Protein AF-A0A8J2YCU1-F1 (afdb_monomer_lite)

Radius of gyration: 12.77 Å; chains: 1; bounding box: 31×33×29 Å

pLDDT: mean 91.12, std 7.26, range [56.09, 97.25]

Sequence (89 aa):
METPKLYEAEEIPLEEKIMTAKIFDISGAGWTWYVVEAEEKDGDVVFFGYVKGFEEEWGYLKKVEFNGIPAIERDLHWTKKKFNEIDKI

Organism: NCBI:txid1571185

Foldseek 3Di:
DDAAAPPPCVPPPQQAQKQPWKKFFQVPQTKIFRFRHWDDDPNFIKTWGWIDGPDTDTDIDGFDDDPNHGRMDIDPPDDIDGPNPDDDD

Structure (mmCIF, N/CA/C/O backbone):
data_AF-A0A8J2YCU1-F1
#
_entry.id   AF-A0A8J2YCU1-F1
#
loop_
_atom_site.group_PDB
_atom_site.id
_atom_site.type_symbol
_atom_site.label_atom_id
_atom_site.label_alt_id
_atom_site.label_comp_id
_atom_site.label_asym_id
_atom_site.label_entity_id
_atom_site.label_seq_id
_atom_site.pdbx_PDB_ins_code
_atom_site.Cartn_x
_atom_site.Cartn_y
_atom_site.Cartn_z
_atom_site.occupancy
_atom_site.B_iso_or_equiv
_atom_site.auth_seq_id
_atom_site.auth_comp_id
_atom_site.auth_asym_id
_atom_site.auth_atom_id
_atom_site.pdbx_PDB_model_num
ATOM 1 N N . MET A 1 1 ? 1.705 -13.257 7.813 1.00 56.09 1 MET A N 1
ATOM 2 C CA . MET A 1 1 ? 1.302 -11.842 7.931 1.00 56.09 1 MET A CA 1
ATOM 3 C C . MET A 1 1 ? -0.205 -11.835 7.804 1.00 56.09 1 MET A C 1
ATOM 5 O O . MET A 1 1 ? -0.684 -12.260 6.769 1.00 56.09 1 MET A O 1
ATOM 9 N N . GLU A 1 2 ? -0.943 -11.497 8.860 1.00 81.88 2 GLU A N 1
ATOM 10 C CA . GLU A 1 2 ? -2.402 -11.366 8.746 1.00 81.88 2 GLU A CA 1
ATOM 11 C C . GLU A 1 2 ? -2.711 -10.080 7.986 1.00 81.88 2 GLU A C 1
ATOM 13 O O . GLU A 1 2 ? -2.459 -8.985 8.500 1.00 81.88 2 GLU A O 1
ATOM 18 N N . THR A 1 3 ? -3.187 -10.232 6.758 1.00 92.19 3 THR A N 1
ATOM 19 C CA . THR A 1 3 ? -3.704 -9.164 5.909 1.00 92.19 3 THR A CA 1
ATOM 20 C C . THR A 1 3 ? -5.113 -9.587 5.499 1.00 92.19 3 THR A C 1
ATOM 22 O O . THR A 1 3 ? -5.258 -10.735 5.074 1.00 92.19 3 THR A O 1
ATOM 25 N N . PRO A 1 4 ? -6.132 -8.725 5.670 1.00 95.25 4 PRO A N 1
ATOM 26 C CA . PRO A 1 4 ? -7.481 -8.993 5.183 1.00 95.25 4 PRO A CA 1
ATOM 27 C C . PRO A 1 4 ? -7.479 -9.384 3.704 1.00 95.25 4 PRO A C 1
ATOM 29 O O . PRO A 1 4 ? -6.645 -8.901 2.930 1.00 95.25 4 PRO A O 1
ATOM 32 N N . LYS A 1 5 ? -8.407 -10.249 3.303 1.00 95.62 5 LYS A N 1
ATOM 33 C CA . LYS A 1 5 ? -8.628 -10.526 1.882 1.00 95.62 5 LYS A CA 1
ATOM 34 C C . LYS A 1 5 ? -9.262 -9.318 1.206 1.00 95.62 5 LYS A C 1
ATOM 36 O O . LYS A 1 5 ? -9.717 -8.382 1.863 1.00 95.62 5 LYS A O 1
ATOM 41 N N . LEU A 1 6 ? -9.281 -9.345 -0.122 1.00 95.12 6 LEU A N 1
ATOM 42 C CA . LEU A 1 6 ? -9.938 -8.300 -0.895 1.00 95.12 6 LEU A CA 1
ATOM 43 C C . LEU A 1 6 ? -11.399 -8.159 -0.454 1.00 95.12 6 LEU A C 1
ATOM 45 O O . LEU A 1 6 ? -12.096 -9.162 -0.294 1.00 95.12 6 LEU A O 1
ATOM 49 N N . TYR A 1 7 ? -11.831 -6.913 -0.287 1.00 94.56 7 TYR A N 1
ATOM 50 C CA . TYR A 1 7 ? -13.164 -6.506 0.163 1.00 94.56 7 TYR A CA 1
ATOM 51 C C . TYR A 1 7 ? -13.482 -6.743 1.654 1.00 94.56 7 TYR A C 1
ATOM 53 O O . TYR A 1 7 ? -14.521 -6.293 2.133 1.00 94.56 7 TYR A O 1
ATOM 61 N N . GLU A 1 8 ? -12.611 -7.393 2.437 1.00 96.38 8 GLU A N 1
ATOM 62 C CA . GLU A 1 8 ? -12.867 -7.639 3.870 1.00 96.38 8 GLU A CA 1
ATOM 63 C C . GLU A 1 8 ? -12.712 -6.383 4.742 1.00 96.38 8 GLU A C 1
ATOM 65 O O . GLU A 1 8 ? -13.210 -6.344 5.868 1.00 96.38 8 GLU A O 1
ATOM 70 N N . ALA A 1 9 ? -12.030 -5.349 4.247 1.00 94.19 9 ALA A N 1
ATOM 71 C CA . ALA A 1 9 ? -11.834 -4.092 4.951 1.00 94.19 9 ALA A CA 1
ATOM 72 C C . ALA A 1 9 ? -12.719 -2.957 4.415 1.00 94.19 9 ALA A C 1
ATOM 74 O O . ALA A 1 9 ? -12.499 -1.819 4.829 1.00 94.19 9 ALA A O 1
ATOM 75 N N . GLU A 1 10 ? -13.686 -3.197 3.517 1.00 93.06 10 GLU A N 1
ATOM 76 C CA . GLU A 1 10 ? -14.504 -2.138 2.887 1.00 93.06 10 GLU A CA 1
ATOM 77 C C . GLU A 1 10 ? -15.226 -1.252 3.906 1.00 93.06 10 GLU A C 1
ATOM 79 O O . GLU A 1 10 ? -15.074 -0.030 3.859 1.00 93.06 10 GLU A O 1
ATOM 84 N N . GLU A 1 11 ? -15.900 -1.871 4.877 1.00 95.75 11 GLU A N 1
ATOM 85 C CA . GLU A 1 11 ? -16.680 -1.198 5.928 1.00 95.75 11 GLU A CA 1
ATOM 86 C C . GLU A 1 11 ? -15.813 -0.440 6.951 1.00 95.75 11 GLU A C 1
ATOM 88 O O . GLU A 1 11 ? -16.323 0.340 7.755 1.00 95.75 11 GLU A O 1
ATOM 93 N N . ILE A 1 12 ? -14.489 -0.649 6.946 1.00 95.19 12 ILE A N 1
ATOM 94 C CA . ILE A 1 12 ? -13.574 0.073 7.835 1.00 95.19 12 ILE A CA 1
ATOM 95 C C . ILE A 1 12 ? -13.399 1.504 7.304 1.00 95.19 12 ILE A C 1
ATOM 97 O O . ILE A 1 12 ? -12.962 1.663 6.156 1.00 95.19 12 ILE A O 1
ATOM 101 N N . PRO A 1 13 ? -13.649 2.552 8.113 1.00 96.00 13 PRO A N 1
ATOM 102 C CA . PRO A 1 13 ? -13.419 3.933 7.704 1.00 96.00 13 PRO A CA 1
ATOM 103 C C . PRO A 1 13 ? -11.999 4.144 7.174 1.00 96.00 13 PRO A C 1
ATOM 105 O O . PRO A 1 13 ? -11.041 3.583 7.706 1.00 96.00 13 PRO A O 1
ATOM 108 N N . LEU A 1 14 ? -11.849 4.981 6.141 1.00 92.50 14 LEU A N 1
ATOM 109 C CA . LEU A 1 14 ? -10.577 5.188 5.436 1.00 92.50 14 LEU A CA 1
ATOM 110 C C . LEU A 1 14 ? -9.403 5.456 6.388 1.0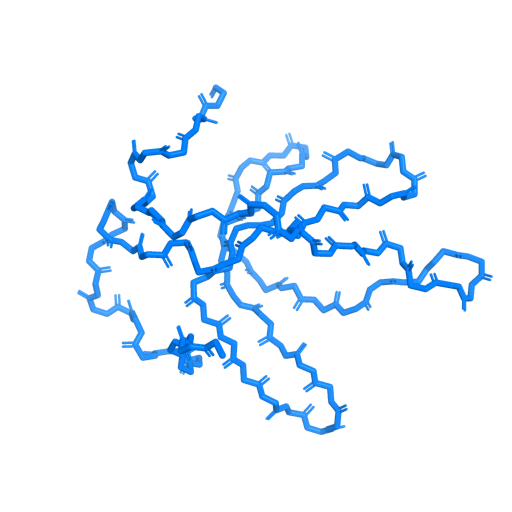0 92.50 14 LEU A C 1
ATOM 112 O O . LEU A 1 14 ? -8.342 4.858 6.251 1.00 92.50 14 LEU A O 1
ATOM 116 N N . GLU A 1 15 ? -9.613 6.329 7.374 1.00 92.81 15 GLU A N 1
ATOM 117 C CA . GLU A 1 15 ? -8.609 6.737 8.361 1.00 92.81 15 GLU A CA 1
ATOM 118 C C . GLU A 1 15 ? -8.179 5.610 9.304 1.00 92.81 15 GLU A C 1
ATOM 120 O O . GLU A 1 15 ? -7.070 5.642 9.836 1.00 92.81 15 GLU A O 1
ATOM 125 N N . GLU A 1 16 ? -9.033 4.605 9.488 1.00 95.38 16 GLU A N 1
ATOM 126 C CA . GLU A 1 16 ? -8.814 3.474 10.386 1.00 95.38 16 GLU A CA 1
ATOM 127 C C . GLU A 1 16 ? -8.286 2.232 9.671 1.00 95.38 16 GLU A C 1
ATOM 129 O O . GLU A 1 16 ? -7.854 1.288 10.339 1.00 95.38 16 GLU A O 1
ATOM 134 N N . LYS A 1 17 ? -8.274 2.227 8.330 1.00 96.44 17 LYS A N 1
ATOM 135 C CA . LYS A 1 17 ? -7.708 1.120 7.555 1.00 96.44 17 LYS A CA 1
ATOM 136 C C . LYS A 1 17 ? -6.254 0.891 7.972 1.00 96.44 17 LYS A C 1
ATOM 138 O O . LYS A 1 17 ? -5.457 1.827 8.060 1.00 96.44 17 LYS A O 1
ATOM 143 N N . ILE A 1 18 ? -5.908 -0.369 8.235 1.00 97.00 18 ILE A N 1
ATOM 144 C CA . ILE A 1 18 ? -4.578 -0.766 8.706 1.00 97.00 18 ILE A CA 1
ATOM 145 C C . ILE A 1 18 ? -3.674 -1.044 7.508 1.00 97.00 18 ILE A C 1
ATOM 147 O O . ILE A 1 18 ? -3.932 -1.949 6.721 1.00 97.00 18 ILE A O 1
ATOM 151 N N . MET A 1 19 ? -2.579 -0.295 7.402 1.00 96.50 19 MET A N 1
ATOM 152 C CA . MET A 1 19 ? -1.533 -0.509 6.409 1.00 96.50 19 MET A CA 1
ATOM 153 C C . MET A 1 19 ? -0.667 -1.686 6.857 1.00 96.50 19 MET A C 1
ATOM 155 O O . MET A 1 19 ? 0.214 -1.560 7.712 1.00 96.50 19 MET A O 1
ATOM 159 N N . THR A 1 20 ? -0.942 -2.862 6.313 1.00 96.56 20 THR A N 1
ATOM 160 C CA . THR A 1 20 ? -0.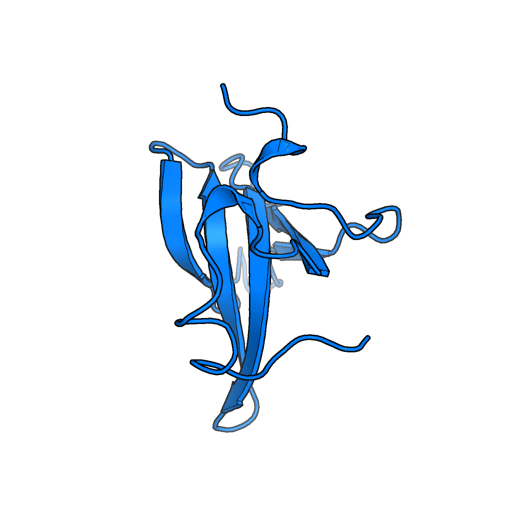331 -4.129 6.717 1.00 96.56 20 THR A CA 1
ATOM 161 C C . THR A 1 20 ? 1.071 -4.341 6.139 1.00 96.56 20 THR A C 1
ATOM 163 O O . THR A 1 20 ? 1.903 -4.970 6.794 1.00 96.56 20 THR A O 1
ATOM 166 N N . ALA A 1 21 ? 1.353 -3.789 4.956 1.00 95.50 21 ALA A N 1
ATOM 167 C CA . ALA A 1 21 ? 2.675 -3.756 4.326 1.00 95.50 21 ALA A CA 1
ATOM 168 C C . ALA A 1 21 ? 2.936 -2.402 3.674 1.00 95.50 21 ALA A C 1
ATOM 170 O O . ALA A 1 21 ? 2.009 -1.687 3.301 1.00 95.50 21 ALA A O 1
ATOM 171 N N . LYS A 1 22 ? 4.220 -2.120 3.466 1.00 95.44 22 LYS A N 1
ATOM 172 C CA . LYS A 1 22 ? 4.701 -1.102 2.543 1.00 95.44 22 LYS A CA 1
ATOM 173 C C . LYS A 1 22 ? 5.530 -1.784 1.461 1.00 95.44 22 LYS A C 1
ATOM 175 O O . LYS A 1 22 ? 6.407 -2.595 1.764 1.00 95.44 22 LYS A O 1
ATOM 180 N N . ILE A 1 23 ? 5.220 -1.463 0.217 1.00 94.69 23 ILE A N 1
ATOM 181 C CA . ILE A 1 23 ? 5.902 -1.928 -0.987 1.00 94.69 23 ILE A CA 1
ATOM 182 C C . ILE A 1 23 ? 6.377 -0.683 -1.729 1.00 94.69 23 ILE A C 1
ATOM 184 O O . ILE A 1 23 ? 5.681 0.328 -1.726 1.00 94.69 23 ILE A O 1
ATOM 188 N N . PHE A 1 24 ? 7.552 -0.721 -2.335 1.00 93.50 24 PHE A N 1
ATOM 189 C CA . PHE A 1 24 ? 8.078 0.411 -3.090 1.00 93.50 24 PHE A CA 1
ATOM 190 C C . PHE A 1 24 ? 8.732 -0.052 -4.384 1.00 93.50 24 PHE A C 1
ATOM 192 O O . PHE A 1 24 ? 9.222 -1.178 -4.487 1.00 93.50 24 PHE A O 1
ATOM 199 N N . ASP A 1 25 ? 8.684 0.826 -5.377 1.00 92.81 25 ASP A N 1
ATOM 200 C CA . ASP A 1 25 ? 9.330 0.629 -6.662 1.00 92.81 25 ASP A CA 1
ATOM 201 C C . ASP A 1 25 ? 10.841 0.863 -6.538 1.00 92.81 25 ASP A C 1
ATOM 203 O O . ASP A 1 25 ? 11.289 1.865 -5.976 1.00 92.81 25 ASP A O 1
ATOM 207 N N . ILE A 1 26 ? 11.616 -0.058 -7.104 1.00 91.88 26 ILE A N 1
ATOM 208 C CA . ILE A 1 26 ? 13.078 0.012 -7.185 1.00 91.88 26 ILE A CA 1
ATOM 209 C C . ILE A 1 26 ? 13.571 0.362 -8.597 1.00 91.88 26 ILE A C 1
ATOM 211 O O . ILE A 1 26 ? 14.775 0.514 -8.795 1.00 91.88 26 ILE A O 1
ATOM 215 N N . SER A 1 27 ? 12.675 0.515 -9.585 1.00 90.88 27 SER A N 1
ATOM 216 C CA . SER A 1 27 ? 13.050 0.940 -10.945 1.00 90.88 27 SER A CA 1
ATOM 217 C C . SER A 1 27 ? 13.417 2.425 -11.041 1.00 90.88 27 SER A C 1
ATOM 219 O O . SER A 1 27 ? 14.045 2.842 -12.014 1.00 90.88 27 SER A O 1
ATOM 221 N N . GLY A 1 28 ? 13.075 3.214 -10.016 1.00 84.12 28 GLY A N 1
ATOM 222 C CA . GLY A 1 28 ? 13.394 4.640 -9.922 1.00 84.12 28 GLY A CA 1
ATOM 223 C C . GLY A 1 28 ? 12.222 5.560 -10.257 1.00 84.12 28 GLY A C 1
ATOM 224 O O . GLY A 1 28 ? 12.399 6.776 -10.281 1.00 84.12 28 GLY A O 1
ATOM 225 N N . ALA A 1 29 ? 11.023 5.013 -10.473 1.00 87.00 29 ALA A N 1
ATOM 226 C CA . ALA A 1 29 ? 9.807 5.797 -10.651 1.00 87.00 29 ALA A CA 1
ATOM 227 C C . ALA A 1 29 ? 9.302 6.399 -9.324 1.00 87.00 29 ALA A C 1
ATOM 229 O O . ALA A 1 29 ? 8.468 7.301 -9.344 1.00 87.00 29 ALA A O 1
ATOM 230 N N . GLY A 1 30 ? 9.798 5.918 -8.176 1.00 89.38 30 GLY A N 1
ATOM 231 C CA . GLY A 1 30 ? 9.535 6.509 -6.857 1.00 89.38 30 GLY A CA 1
ATOM 232 C C . GLY A 1 30 ? 8.167 6.166 -6.266 1.00 89.38 30 GLY A C 1
ATOM 233 O O . GLY A 1 30 ? 7.713 6.831 -5.338 1.00 89.38 30 GLY A O 1
ATOM 234 N N . TRP A 1 31 ? 7.505 5.133 -6.784 1.00 92.56 31 TRP A N 1
ATOM 235 C CA . TRP A 1 31 ? 6.181 4.734 -6.322 1.00 92.56 31 TRP A CA 1
ATOM 236 C C . TRP A 1 31 ? 6.253 3.975 -4.995 1.00 92.56 31 TRP A C 1
ATOM 238 O O . TRP A 1 31 ? 7.148 3.160 -4.770 1.00 92.56 31 TRP A O 1
ATOM 248 N N . THR A 1 32 ? 5.287 4.219 -4.114 1.00 94.62 32 THR A N 1
ATOM 249 C CA . THR A 1 32 ? 5.112 3.496 -2.850 1.00 94.62 32 THR A CA 1
ATOM 250 C C . THR A 1 32 ? 3.658 3.076 -2.689 1.00 94.62 32 THR A C 1
ATOM 252 O O . THR A 1 32 ? 2.749 3.880 -2.863 1.00 94.62 32 THR A O 1
ATOM 255 N N . TRP A 1 33 ? 3.435 1.831 -2.289 1.00 95.00 33 TRP A N 1
ATOM 256 C CA . TRP A 1 33 ? 2.127 1.262 -2.000 1.00 95.00 33 TRP A CA 1
ATOM 257 C C . TRP A 1 33 ? 2.048 0.847 -0.536 1.00 95.00 33 TRP A C 1
ATOM 259 O O . TRP A 1 33 ? 2.931 0.161 -0.020 1.00 95.00 33 TRP A O 1
ATOM 269 N N . TYR A 1 34 ? 0.961 1.219 0.127 1.00 96.12 34 TYR A N 1
ATOM 270 C CA . TYR A 1 34 ? 0.626 0.797 1.479 1.00 96.12 34 TYR A CA 1
ATOM 271 C C . TYR A 1 34 ? -0.562 -0.158 1.410 1.00 96.12 34 TYR A C 1
ATOM 273 O O . TYR A 1 34 ? -1.671 0.239 1.064 1.00 96.12 34 TYR A O 1
ATOM 281 N N . VAL A 1 35 ? -0.319 -1.432 1.706 1.00 96.44 35 VAL A N 1
ATOM 282 C CA . VAL A 1 35 ? -1.266 -2.531 1.487 1.00 96.44 35 VAL A CA 1
ATOM 283 C C . VAL A 1 35 ? -2.263 -2.621 2.634 1.00 96.44 35 VAL A C 1
ATOM 285 O O . VAL A 1 35 ? -1.854 -2.787 3.783 1.00 96.44 35 VAL A O 1
ATOM 288 N N . VAL A 1 36 ? -3.556 -2.622 2.328 1.00 97.25 36 VAL A N 1
ATOM 289 C CA . VAL A 1 36 ? -4.628 -2.920 3.292 1.00 97.25 36 VAL A CA 1
ATOM 290 C C . VAL A 1 36 ? -5.108 -4.350 3.145 1.00 97.25 36 VAL A C 1
ATOM 292 O O . VAL A 1 36 ? -5.277 -5.029 4.151 1.00 97.25 36 VAL A O 1
ATOM 295 N N . GLU A 1 37 ? -5.262 -4.814 1.909 1.00 97.00 37 GLU A N 1
ATOM 296 C CA . GLU A 1 37 ? -5.812 -6.130 1.598 1.00 97.00 37 GLU A CA 1
ATOM 297 C C . GLU A 1 37 ? -4.899 -6.883 0.630 1.00 97.00 37 GLU A C 1
ATOM 299 O O . GLU A 1 37 ? -4.206 -6.278 -0.193 1.00 97.00 37 GLU A O 1
ATOM 304 N N . ALA A 1 38 ? -4.896 -8.210 0.726 1.00 94.62 38 ALA A N 1
ATOM 305 C CA . ALA A 1 38 ? -4.120 -9.083 -0.139 1.00 94.62 38 ALA A CA 1
ATOM 306 C C . ALA A 1 38 ? -4.845 -10.413 -0.346 1.00 94.62 38 ALA A C 1
ATOM 308 O O . ALA A 1 38 ? -5.299 -11.036 0.612 1.00 94.62 38 ALA A O 1
ATOM 309 N N . GLU A 1 39 ? -4.907 -10.883 -1.587 1.00 94.69 39 GLU A N 1
ATOM 310 C CA . GLU A 1 39 ? -5.481 -12.186 -1.918 1.00 94.69 39 GLU A CA 1
ATOM 311 C C . GLU A 1 39 ? -4.691 -12.850 -3.047 1.00 94.69 39 GLU A C 1
ATOM 313 O O . GLU A 1 39 ? -4.288 -12.190 -4.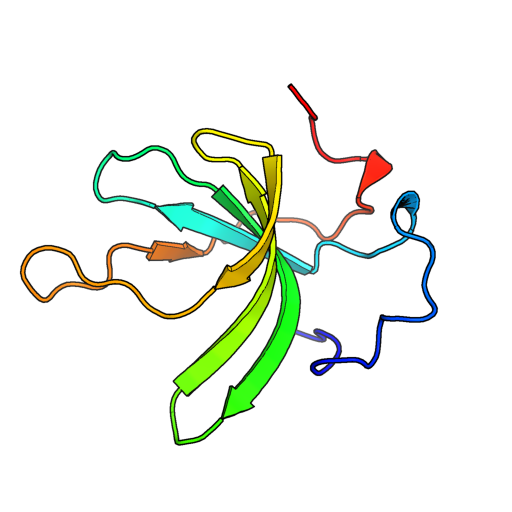005 1.00 94.69 39 GLU A O 1
ATOM 318 N N . GLU A 1 40 ? -4.471 -14.160 -2.939 1.00 92.00 40 GLU A N 1
ATOM 319 C CA . GLU A 1 40 ? -3.912 -14.959 -4.030 1.00 92.00 40 GLU A CA 1
ATOM 320 C C . GLU A 1 40 ? -5.000 -15.234 -5.079 1.00 92.00 40 GLU A C 1
ATOM 322 O O . GLU A 1 40 ? -6.061 -15.773 -4.760 1.00 92.00 40 GLU A O 1
ATOM 327 N N . LYS A 1 41 ? -4.739 -14.856 -6.332 1.00 87.31 41 LYS A N 1
ATOM 328 C CA . LYS A 1 41 ? -5.598 -15.082 -7.497 1.00 87.31 41 LYS A CA 1
ATOM 329 C C . LYS A 1 41 ? -4.756 -15.591 -8.656 1.00 87.31 41 LYS A C 1
ATOM 331 O O . LYS A 1 41 ? -3.781 -14.952 -9.034 1.00 87.31 41 LYS A O 1
ATOM 336 N N . ASP A 1 42 ? -5.151 -16.728 -9.222 1.00 87.56 42 ASP A N 1
ATOM 337 C CA . ASP A 1 42 ? -4.540 -17.310 -10.425 1.00 87.56 42 ASP A CA 1
ATOM 338 C C . ASP A 1 42 ? -3.012 -17.521 -10.336 1.00 87.56 42 ASP A C 1
ATOM 340 O O . ASP A 1 42 ? -2.306 -17.459 -11.339 1.00 87.56 42 ASP A O 1
ATOM 344 N N . GLY A 1 43 ? -2.494 -17.796 -9.132 1.00 85.62 43 GLY A N 1
ATOM 345 C CA . GLY A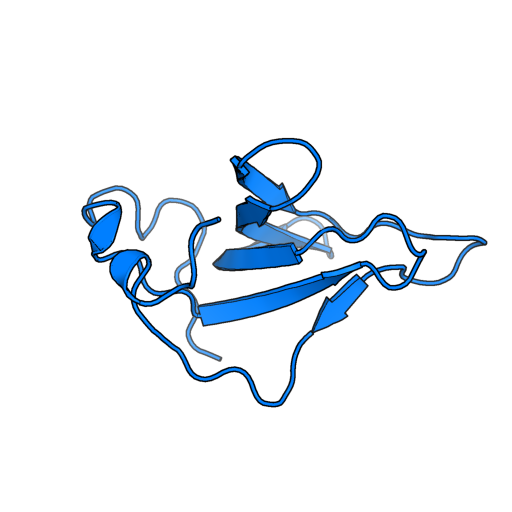 1 43 ? -1.060 -17.996 -8.881 1.00 85.62 43 GLY A CA 1
ATOM 346 C C . GLY A 1 43 ? -0.260 -16.710 -8.640 1.00 85.62 43 GLY A C 1
ATOM 347 O O . GLY A 1 43 ? 0.945 -16.789 -8.410 1.00 85.62 43 GLY 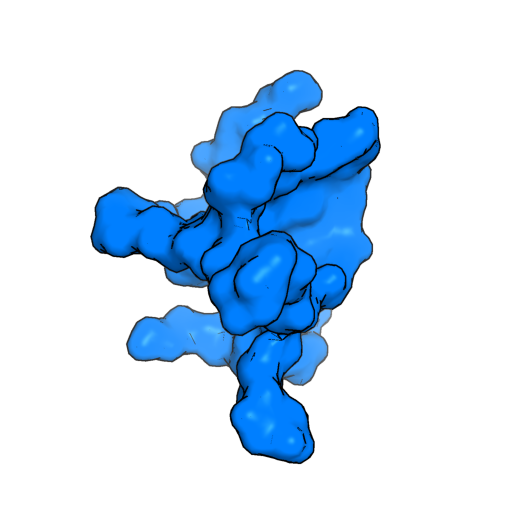A O 1
ATOM 348 N N . ASP A 1 44 ? -0.919 -15.550 -8.640 1.00 87.81 44 ASP A N 1
ATOM 349 C CA . ASP A 1 44 ? -0.351 -14.252 -8.276 1.00 87.81 44 ASP A CA 1
ATOM 350 C C . ASP A 1 44 ? -1.000 -13.701 -7.000 1.00 87.81 44 ASP A C 1
ATOM 352 O O . ASP A 1 44 ? -2.125 -14.048 -6.650 1.00 87.81 44 ASP A O 1
ATOM 356 N N . VAL A 1 45 ? -0.318 -12.788 -6.303 1.00 88.88 45 VAL A N 1
ATOM 357 C CA . VAL A 1 45 ? -0.914 -12.049 -5.179 1.00 88.88 45 VAL A CA 1
ATOM 358 C C . VAL A 1 45 ? -1.380 -10.682 -5.664 1.00 88.88 45 VAL A C 1
ATOM 360 O O . VAL A 1 45 ? -0.593 -9.892 -6.187 1.00 88.88 45 VAL A O 1
ATOM 363 N N . VAL A 1 46 ? -2.664 -10.398 -5.469 1.00 92.50 46 VAL A N 1
ATOM 364 C CA . VAL A 1 46 ? -3.272 -9.095 -5.734 1.00 92.50 46 VAL A CA 1
ATOM 365 C C . VAL A 1 46 ? -3.345 -8.325 -4.427 1.00 92.50 46 VAL A C 1
ATOM 367 O O . VAL A 1 46 ? -3.921 -8.804 -3.452 1.00 92.50 46 VAL A O 1
ATOM 370 N N . PHE A 1 47 ? -2.792 -7.117 -4.424 1.00 94.94 47 PHE A N 1
ATOM 371 C CA . PHE A 1 47 ? -2.859 -6.212 -3.283 1.00 94.94 47 PHE A CA 1
ATOM 372 C C . PHE A 1 47 ? -3.837 -5.079 -3.572 1.00 94.94 47 PHE A C 1
ATOM 374 O O . PHE A 1 47 ? -3.915 -4.607 -4.705 1.00 94.94 47 PHE A O 1
ATOM 381 N N . PHE A 1 48 ? -4.529 -4.603 -2.544 1.00 95.94 48 PHE A N 1
ATOM 382 C CA . PHE A 1 48 ? -5.278 -3.352 -2.578 1.00 95.94 48 PHE A CA 1
ATOM 383 C C . PHE A 1 48 ? -4.804 -2.435 -1.456 1.00 95.94 48 PHE A C 1
ATOM 385 O O . PHE A 1 48 ? -4.517 -2.881 -0.338 1.00 95.94 48 PHE A O 1
ATOM 392 N N . GLY A 1 49 ? -4.707 -1.144 -1.751 1.00 96.00 49 GLY A N 1
ATOM 393 C CA . GLY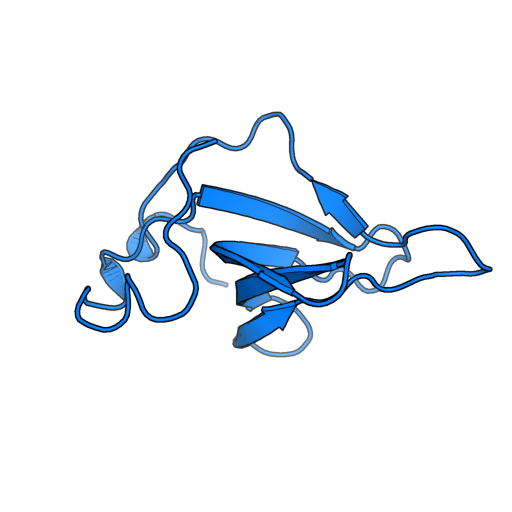 A 1 49 ? -4.299 -0.169 -0.761 1.00 96.00 49 GLY A CA 1
ATOM 394 C C . GLY A 1 49 ? -4.068 1.216 -1.332 1.00 96.00 49 GLY A C 1
ATOM 395 O O . GLY A 1 49 ? -4.547 1.560 -2.410 1.00 96.00 49 GLY A O 1
ATOM 396 N N . TYR A 1 50 ? -3.333 2.011 -0.572 1.00 96.25 50 TYR A N 1
ATOM 397 C CA . TYR A 1 50 ? -3.052 3.396 -0.903 1.00 96.25 50 TYR A CA 1
ATOM 398 C C . TYR A 1 50 ? -1.737 3.525 -1.670 1.00 96.25 50 TYR A C 1
ATOM 400 O O . TYR A 1 50 ? -0.724 2.931 -1.294 1.00 96.25 50 TYR A O 1
ATOM 408 N N . VAL A 1 51 ? -1.760 4.310 -2.736 1.00 94.75 51 VAL A N 1
ATOM 409 C CA . VAL A 1 51 ? -0.684 4.487 -3.703 1.00 94.75 51 VAL A CA 1
ATOM 410 C C . VAL A 1 51 ? -0.170 5.913 -3.617 1.00 94.75 51 VAL A C 1
ATOM 412 O O . VAL A 1 51 ? -0.947 6.864 -3.642 1.00 94.75 51 VAL A O 1
ATOM 415 N N . LYS A 1 52 ? 1.151 6.052 -3.552 1.00 93.25 52 LYS A N 1
ATOM 416 C CA . LYS A 1 52 ? 1.862 7.314 -3.723 1.00 93.25 52 LYS A CA 1
ATOM 417 C C . LYS A 1 52 ? 2.754 7.214 -4.944 1.00 93.25 52 LYS A C 1
ATOM 419 O O . LYS A 1 52 ? 3.741 6.480 -4.919 1.00 93.25 52 LYS A O 1
ATOM 424 N N . GLY A 1 53 ? 2.400 7.943 -5.989 1.00 90.44 53 GLY A N 1
ATOM 425 C CA . GLY A 1 53 ? 3.192 8.075 -7.206 1.00 90.44 53 GLY A CA 1
ATOM 426 C C . GLY A 1 53 ? 3.156 9.519 -7.683 1.00 90.44 53 GLY A C 1
ATOM 427 O O . GLY A 1 53 ? 3.550 10.425 -6.952 1.00 90.44 53 GLY A O 1
ATOM 428 N N . PHE A 1 54 ? 2.655 9.731 -8.900 1.00 88.62 54 PHE A N 1
ATOM 429 C CA . PHE A 1 54 ? 2.383 11.078 -9.419 1.00 88.62 54 PHE A CA 1
ATOM 430 C C . PHE A 1 54 ? 1.224 11.766 -8.690 1.00 88.62 54 PHE A C 1
ATOM 432 O O . PHE A 1 54 ? 1.286 12.965 -8.436 1.00 88.62 54 PHE A O 1
ATOM 439 N N . GLU A 1 55 ? 0.196 10.995 -8.347 1.00 90.56 55 GLU A N 1
ATOM 440 C CA . GLU A 1 55 ? -0.930 11.408 -7.516 1.00 90.56 55 GLU A CA 1
ATOM 441 C C . GLU A 1 55 ? -1.100 10.397 -6.376 1.00 90.56 55 GLU A C 1
ATOM 443 O O . GLU A 1 55 ? -0.560 9.284 -6.416 1.00 90.56 55 GLU A O 1
ATOM 448 N N . GLU A 1 56 ? -1.817 10.811 -5.334 1.00 93.44 56 GLU A N 1
ATOM 449 C CA . GLU A 1 56 ? -2.178 9.943 -4.220 1.00 93.44 56 GLU A CA 1
ATOM 450 C C . GLU A 1 56 ? -3.558 9.325 -4.471 1.00 93.44 56 GLU A C 1
ATOM 452 O O . GLU A 1 56 ? -4.553 10.039 -4.592 1.00 93.44 56 GLU A O 1
ATOM 457 N N . GLU A 1 57 ? -3.636 7.996 -4.528 1.00 94.75 57 GLU A N 1
ATOM 458 C CA . GLU A 1 57 ? -4.872 7.290 -4.883 1.00 94.75 57 GLU A CA 1
ATOM 459 C C . GLU A 1 57 ? -5.053 5.976 -4.115 1.00 94.75 57 GLU A C 1
ATOM 461 O O . GLU A 1 57 ? -4.149 5.488 -3.440 1.00 94.75 57 GLU A O 1
ATOM 466 N N . TRP A 1 58 ? -6.245 5.387 -4.209 1.00 95.06 58 TRP A N 1
ATOM 467 C CA . TRP A 1 58 ? -6.527 4.041 -3.712 1.00 95.06 58 TRP A CA 1
ATOM 468 C C . TRP A 1 58 ? -6.683 3.098 -4.891 1.00 95.06 58 TRP A C 1
ATOM 470 O O . TRP A 1 58 ? -7.503 3.339 -5.774 1.00 95.06 58 TRP A O 1
ATOM 480 N N . GLY A 1 59 ? -5.912 2.017 -4.904 1.00 93.94 59 GLY A N 1
ATOM 481 C CA . GLY A 1 59 ? -5.829 1.166 -6.076 1.00 93.94 59 GLY A CA 1
ATOM 482 C C . GLY A 1 59 ? -5.243 -0.208 -5.810 1.00 93.94 59 GLY A C 1
ATOM 483 O O . GLY A 1 59 ? -4.780 -0.543 -4.717 1.00 93.94 59 GLY A O 1
ATOM 484 N N . TYR A 1 60 ? -5.291 -1.020 -6.860 1.00 92.12 60 TYR A N 1
ATOM 485 C CA . TYR A 1 60 ? -4.717 -2.354 -6.863 1.00 92.12 60 TYR A CA 1
ATOM 486 C C . TYR A 1 60 ? -3.253 -2.307 -7.291 1.00 92.12 60 TYR A C 1
ATOM 488 O O . TYR A 1 60 ? -2.895 -1.612 -8.240 1.00 92.12 60 TYR A O 1
ATOM 496 N N . LEU A 1 61 ? -2.421 -3.115 -6.640 1.00 89.44 61 LEU A N 1
ATOM 497 C CA . LEU A 1 61 ? -1.054 -3.380 -7.063 1.00 89.44 61 LEU A CA 1
ATOM 498 C C . LEU A 1 61 ? -0.939 -4.827 -7.545 1.00 89.44 61 LEU A C 1
ATOM 500 O O . LEU A 1 61 ? -1.365 -5.769 -6.872 1.00 89.44 61 LEU A O 1
ATOM 504 N N . LYS A 1 62 ? -0.301 -4.979 -8.704 1.00 83.94 62 LYS A N 1
ATOM 505 C CA . LYS A 1 62 ? 0.153 -6.252 -9.266 1.00 83.94 62 LYS A CA 1
ATOM 506 C C . LYS A 1 62 ? 1.664 -6.195 -9.467 1.00 83.94 62 LYS A C 1
ATOM 508 O O . LYS A 1 62 ? 2.239 -5.112 -9.543 1.00 83.94 62 LYS A O 1
ATOM 513 N N . LYS A 1 63 ? 2.307 -7.359 -9.556 1.00 81.38 63 LYS A N 1
ATOM 514 C CA . LYS A 1 63 ? 3.744 -7.464 -9.821 1.00 81.38 63 LYS A CA 1
ATOM 515 C C . LYS A 1 63 ? 4.096 -6.736 -11.127 1.00 81.38 63 LYS A C 1
ATOM 517 O O . LYS A 1 63 ? 3.540 -7.047 -12.176 1.00 81.38 63 LYS A O 1
ATOM 522 N N . VAL A 1 64 ? 5.023 -5.783 -11.047 1.00 81.69 64 VAL A N 1
ATOM 523 C CA . VAL A 1 64 ? 5.613 -5.097 -12.206 1.00 81.69 64 VAL A CA 1
ATOM 524 C C . VAL A 1 64 ? 7.053 -5.571 -12.365 1.00 81.69 64 VAL A C 1
ATOM 526 O O . VAL A 1 64 ? 7.741 -5.820 -11.373 1.00 81.69 64 VAL A O 1
ATOM 529 N N . GLU A 1 65 ? 7.510 -5.710 -13.606 1.00 83.38 65 GLU A N 1
ATOM 530 C CA . GLU A 1 65 ? 8.870 -6.140 -13.930 1.00 83.38 65 GLU A CA 1
ATOM 531 C C . GLU A 1 65 ? 9.621 -5.048 -14.705 1.00 83.38 65 GLU A C 1
ATOM 533 O O . GLU A 1 65 ? 9.067 -4.407 -15.596 1.00 83.38 65 GLU A O 1
ATOM 538 N N . PHE A 1 66 ? 10.899 -4.860 -14.378 1.00 83.88 66 PHE A N 1
ATOM 539 C CA . PHE A 1 66 ? 11.842 -3.982 -15.063 1.00 83.88 66 PHE A CA 1
ATOM 540 C C . PHE A 1 66 ? 13.002 -4.831 -15.587 1.00 83.88 66 PHE A C 1
ATOM 542 O O . PHE A 1 66 ? 13.693 -5.493 -14.814 1.00 83.88 66 PHE A O 1
ATOM 549 N N . ASN A 1 67 ? 13.194 -4.860 -16.909 1.00 87.50 67 ASN A N 1
ATOM 550 C CA . ASN A 1 67 ? 14.163 -5.746 -17.574 1.00 87.50 67 ASN A CA 1
ATOM 551 C C . ASN A 1 67 ? 14.023 -7.233 -17.172 1.00 87.50 67 ASN A C 1
ATOM 553 O O . ASN A 1 67 ? 15.017 -7.943 -17.040 1.00 87.50 67 ASN A O 1
ATOM 557 N N . GLY A 1 68 ? 12.788 -7.700 -16.957 1.00 87.81 68 GLY A N 1
ATOM 558 C CA . GLY A 1 68 ? 12.495 -9.083 -16.554 1.00 87.81 68 GLY A CA 1
ATOM 559 C C . GLY A 1 68 ? 12.765 -9.399 -15.077 1.00 87.81 68 GLY A C 1
ATOM 560 O O . GLY A 1 68 ? 12.700 -10.560 -14.684 1.00 87.81 68 GLY A O 1
ATOM 561 N N . ILE A 1 69 ? 13.071 -8.392 -14.254 1.00 84.25 69 ILE A N 1
ATOM 562 C CA . ILE A 1 69 ? 13.270 -8.530 -12.806 1.00 84.25 69 ILE A CA 1
ATOM 563 C C . ILE A 1 69 ? 12.099 -7.848 -12.090 1.00 84.25 69 ILE A C 1
ATOM 565 O O . ILE A 1 69 ? 11.709 -6.759 -12.512 1.00 84.25 69 ILE A O 1
ATOM 569 N N . PRO A 1 70 ? 11.532 -8.426 -11.011 1.00 87.75 70 PRO A N 1
ATOM 570 C CA . PRO A 1 70 ? 10.526 -7.740 -10.205 1.00 87.75 70 PRO A CA 1
ATOM 571 C C . PRO A 1 70 ? 11.028 -6.358 -9.774 1.00 87.75 70 PRO A C 1
ATOM 573 O O . PRO A 1 70 ? 12.071 -6.242 -9.137 1.00 87.75 70 PRO A O 1
ATOM 576 N N . ALA A 1 71 ? 10.284 -5.318 -10.138 1.00 91.12 71 ALA A N 1
ATOM 577 C CA . ALA A 1 71 ? 10.641 -3.925 -9.882 1.00 91.12 71 ALA A CA 1
ATOM 578 C C . ALA A 1 71 ? 10.076 -3.399 -8.556 1.00 91.12 71 ALA A C 1
ATOM 580 O O . ALA A 1 71 ? 10.159 -2.210 -8.278 1.00 91.12 71 ALA A O 1
ATOM 581 N N . ILE A 1 72 ? 9.486 -4.272 -7.744 1.00 92.38 72 ILE A N 1
ATOM 582 C CA . ILE A 1 72 ? 8.866 -3.923 -6.470 1.00 92.38 72 ILE A CA 1
ATOM 583 C C . ILE A 1 72 ? 9.524 -4.702 -5.335 1.00 92.38 72 ILE A C 1
ATOM 585 O O . ILE A 1 72 ? 9.807 -5.893 -5.469 1.00 92.38 72 ILE A O 1
ATOM 589 N N . GLU A 1 73 ? 9.723 -4.041 -4.200 1.00 92.69 73 GLU A N 1
ATOM 590 C CA . GLU A 1 73 ? 10.283 -4.636 -2.989 1.00 92.69 73 GLU A CA 1
ATOM 591 C C . GLU A 1 73 ? 9.387 -4.348 -1.781 1.00 92.69 73 GLU A C 1
ATOM 593 O O . GLU A 1 73 ? 8.749 -3.298 -1.687 1.00 92.69 73 GLU A O 1
ATOM 598 N N . ARG A 1 74 ? 9.322 -5.297 -0.840 1.00 93.12 74 ARG A N 1
ATOM 599 C CA . ARG A 1 74 ? 8.616 -5.128 0.433 1.00 93.12 74 ARG A CA 1
ATOM 600 C C . ARG A 1 74 ? 9.561 -4.564 1.491 1.00 93.12 74 ARG A C 1
ATOM 602 O O . ARG A 1 74 ? 10.609 -5.139 1.761 1.00 93.12 74 ARG A O 1
ATOM 609 N N . ASP A 1 75 ? 9.111 -3.534 2.197 1.00 95.19 75 ASP A N 1
ATOM 610 C CA . ASP A 1 75 ? 9.800 -3.000 3.370 1.00 95.19 75 ASP A CA 1
ATOM 611 C C . ASP A 1 75 ? 9.711 -3.990 4.551 1.00 95.19 75 ASP A C 1
ATOM 613 O O . ASP A 1 75 ? 8.637 -4.225 5.119 1.00 95.19 75 ASP A O 1
ATOM 617 N N . LEU A 1 76 ? 10.844 -4.601 4.914 1.00 94.88 76 LEU A N 1
ATOM 618 C CA . LEU A 1 76 ? 10.933 -5.570 6.015 1.00 94.88 76 LEU A CA 1
ATOM 619 C C . LEU A 1 76 ? 10.886 -4.919 7.404 1.00 94.88 76 LEU A C 1
ATOM 621 O O . LEU A 1 76 ? 10.618 -5.611 8.384 1.00 94.88 76 LEU A O 1
ATOM 625 N N . HIS A 1 77 ? 11.105 -3.605 7.494 1.00 94.56 77 HIS A N 1
ATOM 626 C CA . HIS A 1 77 ? 11.043 -2.849 8.747 1.00 94.56 77 HIS A CA 1
ATOM 627 C C . HIS A 1 77 ? 9.681 -2.171 8.950 1.00 94.56 77 HIS A C 1
ATOM 629 O O . HIS A 1 77 ? 9.480 -1.437 9.920 1.00 94.56 77 HIS A O 1
ATOM 635 N N . TRP A 1 78 ? 8.722 -2.421 8.053 1.00 94.94 78 TRP A N 1
ATOM 636 C CA . TRP A 1 78 ? 7.385 -1.862 8.153 1.00 94.94 78 TRP A CA 1
ATOM 637 C C . TRP A 1 78 ? 6.643 -2.376 9.389 1.00 94.94 78 TRP A C 1
ATOM 639 O O . TRP A 1 78 ? 6.414 -3.576 9.549 1.00 94.94 78 TRP A O 1
ATOM 649 N N . THR A 1 79 ? 6.196 -1.444 10.232 1.00 94.81 79 THR A N 1
ATOM 650 C CA . THR A 1 79 ? 5.262 -1.727 11.326 1.00 94.81 79 THR A CA 1
ATOM 651 C C . THR A 1 79 ? 3.853 -1.338 10.902 1.00 94.81 79 THR A C 1
ATOM 653 O O . THR A 1 79 ? 3.644 -0.249 10.365 1.00 94.81 79 THR A O 1
ATOM 656 N N . LYS A 1 80 ? 2.883 -2.228 11.152 1.00 95.25 80 LYS A N 1
ATOM 657 C CA . LYS A 1 80 ? 1.470 -1.971 10.853 1.00 95.25 80 LYS A CA 1
ATOM 658 C C . LYS A 1 80 ? 1.000 -0.701 11.560 1.00 95.25 80 LYS A C 1
ATOM 660 O O . LYS A 1 80 ? 1.228 -0.558 12.759 1.00 95.25 80 LYS A O 1
ATOM 665 N N . LYS A 1 81 ? 0.312 0.172 10.830 1.00 95.81 81 LYS A N 1
ATOM 666 C CA . LYS A 1 81 ? -0.260 1.418 11.358 1.00 95.81 81 LYS A CA 1
ATOM 667 C C . LYS A 1 81 ? -1.464 1.869 10.541 1.00 95.81 81 LYS A C 1
ATOM 669 O O . LYS A 1 81 ? -1.662 1.382 9.427 1.00 95.81 81 LYS A O 1
ATOM 674 N N . LYS A 1 82 ? -2.287 2.750 11.098 1.00 96.50 82 LYS A N 1
ATOM 675 C CA . LYS A 1 82 ? -3.487 3.288 10.451 1.00 96.50 82 LYS A CA 1
ATOM 676 C C . LYS A 1 82 ? -3.136 4.218 9.290 1.00 96.50 82 LYS A C 1
ATOM 678 O O . LYS A 1 82 ? -2.050 4.795 9.229 1.00 96.50 82 LYS A O 1
ATOM 683 N N . PHE A 1 83 ? -4.089 4.409 8.383 1.00 95.56 83 PHE A N 1
ATOM 684 C CA . PHE A 1 83 ? -3.965 5.351 7.269 1.00 95.56 83 PHE A CA 1
ATOM 685 C C . PHE A 1 83 ? -3.754 6.810 7.714 1.00 95.56 83 PHE A C 1
ATOM 687 O O . PHE A 1 83 ? -3.194 7.615 6.978 1.00 95.56 83 PHE A O 1
ATOM 694 N N . ASN A 1 84 ? -4.208 7.210 8.898 1.00 93.75 84 ASN A N 1
ATOM 695 C CA . ASN A 1 84 ? -3.932 8.559 9.401 1.00 93.75 84 ASN A CA 1
ATOM 696 C C . ASN A 1 84 ? -2.522 8.718 10.010 1.00 93.75 84 ASN A C 1
ATOM 698 O O . ASN A 1 84 ? -2.109 9.844 10.260 1.00 93.75 84 ASN A O 1
ATOM 702 N N . GLU A 1 85 ? -1.772 7.626 10.191 1.00 92.50 85 GLU A N 1
ATOM 703 C CA . GLU A 1 85 ? -0.406 7.606 10.745 1.00 92.50 85 GLU A CA 1
ATOM 704 C C . GLU A 1 85 ? 0.683 7.479 9.660 1.00 92.50 85 GLU A C 1
ATOM 706 O O . GLU A 1 85 ? 1.876 7.318 9.957 1.00 92.50 85 GLU A O 1
ATOM 711 N N . ILE A 1 86 ? 0.296 7.476 8.383 1.00 89.25 86 ILE A N 1
ATOM 712 C CA . ILE A 1 86 ? 1.243 7.580 7.270 1.00 89.25 86 ILE A CA 1
ATOM 713 C C . ILE A 1 86 ? 1.475 9.052 6.925 1.00 89.25 86 ILE A C 1
ATOM 715 O O . ILE A 1 86 ? 0.534 9.839 6.915 1.00 89.25 86 ILE A O 1
ATOM 719 N N . ASP A 1 87 ? 2.723 9.413 6.625 1.00 79.00 87 ASP A N 1
ATOM 720 C CA . ASP A 1 87 ? 3.089 10.780 6.241 1.00 79.00 87 ASP A CA 1
ATOM 721 C C . ASP A 1 87 ? 2.463 11.112 4.887 1.00 79.00 87 ASP A C 1
ATOM 723 O O . ASP A 1 87 ? 2.991 10.695 3.863 1.00 79.00 87 ASP A O 1
ATOM 727 N N . LYS A 1 88 ? 1.310 11.773 4.853 1.00 65.50 88 LYS A N 1
ATOM 728 C CA . LYS A 1 88 ? 0.694 12.260 3.606 1.00 65.50 88 LYS A CA 1
ATOM 729 C C . LYS A 1 88 ? 1.457 13.517 3.179 1.00 65.50 88 LYS A C 1
ATOM 731 O O . LYS A 1 88 ? 1.814 14.303 4.059 1.00 65.50 88 LYS A O 1
ATOM 736 N N . ILE A 1 89 ? 1.801 13.641 1.896 1.00 57.81 89 ILE A N 1
ATOM 737 C CA . ILE A 1 89 ? 2.523 14.828 1.399 1.00 57.81 89 ILE A CA 1
ATOM 738 C C . ILE A 1 89 ? 1.548 16.005 1.312 1.00 57.81 89 ILE A C 1
ATOM 740 O O . ILE A 1 89 ? 0.377 15.774 0.945 1.00 57.81 89 ILE A O 1
#

Secondary structure (DSSP, 8-state):
---PPTTTTTTS-GGG-EE-EEEEESSSS--EEEEEEEEEETTEEEEEEEEESSSEEEEEE---EETTEE-EEE-TTPPPEEGGGS---